Protein AF-A0A7X7TP38-F1 (afdb_monomer)

Sequence (137 aa):
MKRIFYILLFLPLSITTYSQQYEGVFKEGGDVLKFENGKVYFNMNEMGNMITNKVGEGSYEILGDYLLVKTGEYSGEKSSVQPLPGSREDSVGIKVKDNRNFSLPGILVELLNSSGKTLHGGVTDSDGKFFFKKNPK

pLDDT: mean 80.09, std 15.02, range [42.12, 96.0]

Secondary structure (DSSP, 8-state):
--SSTTTGGG-------------EEEEETTEEEEEETTEEEEEEEEESSSEEEEEEEEEEEEETTEEEEEE----SPPPEEEEEPPSSTT-EEEEEE-TT--B-TT-EEEEE-TTS-EEEEEE--TTSEEEEPPP--

Foldseek 3Di:
DPPVVVVVVPPDPPDPPPPPQDADWDDDPPWIWGTDPQKIWIWDFDDDPDTDTDTFMAHWDDDPPDIDGPTDDGPDADWDKDWDPAPDPPKTKIFIAGPVRQGDWQDKDFDADPVRDGPDIDIADPRRMDMDDDPPD

Structure (mmCIF, N/CA/C/O backbone):
data_AF-A0A7X7TP38-F1
#
_entry.id   AF-A0A7X7TP38-F1
#
loop_
_atom_site.group_PDB
_atom_site.id
_atom_site.type_symbol
_atom_site.label_atom_id
_atom_site.label_alt_id
_atom_site.label_comp_id
_atom_site.label_asym_id
_atom_site.label_entity_id
_atom_site.label_seq_id
_atom_site.pdbx_PDB_ins_code
_atom_site.Cartn_x
_atom_site.Cartn_y
_atom_site.Cartn_z
_atom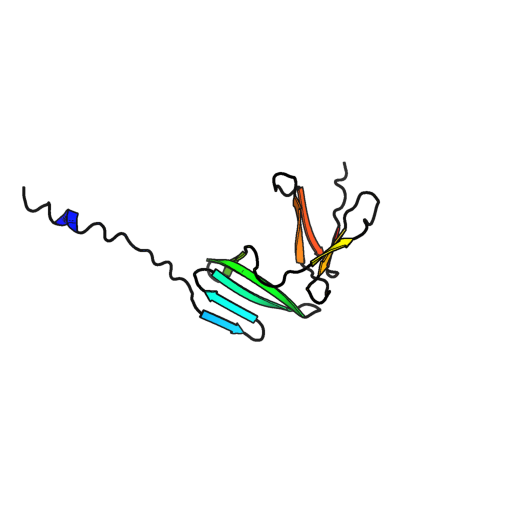_site.occupancy
_atom_site.B_iso_or_equiv
_atom_site.auth_seq_id
_atom_site.auth_comp_id
_atom_site.auth_asym_id
_atom_site.auth_atom_id
_atom_site.pdbx_PDB_model_num
ATOM 1 N N . MET A 1 1 ? -54.113 29.241 22.066 1.00 49.59 1 MET A N 1
ATOM 2 C CA . MET A 1 1 ? -52.817 29.175 21.349 1.00 49.59 1 MET A CA 1
ATOM 3 C C . MET A 1 1 ? -51.624 29.126 22.320 1.00 49.59 1 MET A C 1
ATOM 5 O O . MET A 1 1 ? -50.791 30.015 22.302 1.00 49.59 1 MET A O 1
ATOM 9 N N . LYS A 1 2 ? -51.539 28.127 23.215 1.00 50.59 2 LYS A N 1
ATOM 10 C CA . LYS A 1 2 ? -50.396 27.981 24.156 1.00 50.59 2 LYS A CA 1
ATOM 11 C C . LYS A 1 2 ? -49.954 26.528 24.401 1.00 50.59 2 LYS A C 1
ATOM 13 O O . LYS A 1 2 ? -49.048 26.294 25.182 1.00 50.59 2 LYS A O 1
ATOM 18 N N . ARG A 1 3 ? -50.584 25.544 23.743 1.00 51.09 3 ARG A N 1
ATOM 19 C CA . ARG A 1 3 ? -50.312 24.110 23.974 1.00 51.09 3 ARG A CA 1
ATOM 20 C C . ARG A 1 3 ? -49.527 23.422 22.848 1.00 51.09 3 ARG A C 1
ATOM 22 O O . ARG A 1 3 ? -49.032 22.329 23.057 1.00 51.09 3 ARG A O 1
ATOM 29 N N . ILE A 1 4 ? -49.362 24.079 21.696 1.00 56.12 4 ILE A N 1
ATOM 30 C CA . ILE A 1 4 ? -48.608 23.552 20.539 1.00 56.12 4 ILE A CA 1
ATOM 31 C C . ILE A 1 4 ? -47.108 23.888 20.605 1.00 56.12 4 ILE A C 1
ATOM 33 O O . ILE A 1 4 ? -46.298 23.209 19.986 1.00 56.12 4 ILE A O 1
ATOM 37 N N . PHE A 1 5 ? -46.709 24.868 21.422 1.00 52.03 5 PHE A N 1
ATOM 38 C CA . PHE A 1 5 ? -45.310 25.300 21.515 1.00 52.03 5 PHE A CA 1
ATOM 39 C C . PHE A 1 5 ? -44.385 24.326 22.265 1.00 52.03 5 PHE A C 1
ATOM 41 O O . PHE A 1 5 ? -43.172 24.436 22.137 1.00 52.03 5 PHE A O 1
ATOM 48 N N . TYR A 1 6 ? -44.927 23.356 23.008 1.00 52.47 6 TYR A N 1
ATOM 49 C CA . TYR A 1 6 ? -44.109 22.400 23.766 1.00 52.47 6 TYR A CA 1
ATOM 50 C C . TY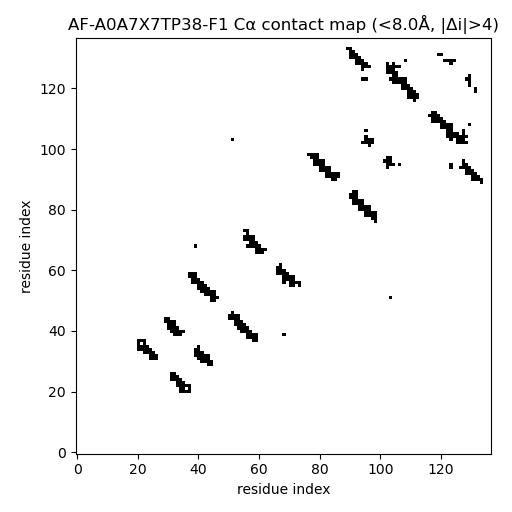R A 1 6 ? -43.677 21.172 22.953 1.00 52.47 6 TYR A C 1
ATOM 52 O O . TYR A 1 6 ? -42.720 20.509 23.333 1.00 52.47 6 TYR A O 1
ATOM 60 N N . ILE A 1 7 ? -44.329 20.881 21.821 1.00 52.78 7 ILE A N 1
ATOM 61 C CA . ILE A 1 7 ? -43.994 19.711 20.985 1.00 52.78 7 ILE A CA 1
ATOM 62 C C . ILE A 1 7 ? -42.780 19.996 20.079 1.00 52.78 7 ILE A C 1
ATOM 64 O O . ILE A 1 7 ? -42.051 19.081 19.712 1.00 52.78 7 ILE A O 1
ATOM 68 N N . LEU A 1 8 ? -42.495 21.268 19.787 1.00 51.69 8 LEU A N 1
ATOM 69 C CA . LEU A 1 8 ? -41.347 21.679 18.968 1.00 51.69 8 LEU A CA 1
ATOM 70 C C . LEU A 1 8 ? -40.019 21.764 19.739 1.00 51.69 8 LEU A C 1
ATOM 72 O O . LEU A 1 8 ? -38.973 21.879 19.109 1.00 51.69 8 LEU A O 1
ATOM 76 N N . LEU A 1 9 ? -40.027 21.679 21.076 1.00 50.44 9 LEU A N 1
ATOM 77 C CA . LEU A 1 9 ? -38.806 21.816 21.884 1.00 50.44 9 LEU A CA 1
ATOM 78 C C . LEU A 1 9 ? -38.036 20.494 22.092 1.00 50.44 9 LEU A C 1
ATOM 80 O O . LEU A 1 9 ? -36.961 20.509 22.681 1.00 50.44 9 LEU A O 1
ATOM 84 N N . PHE A 1 10 ? -38.562 19.362 21.612 1.00 50.94 10 PHE A N 1
ATOM 85 C CA . PHE A 1 10 ? -37.926 18.038 21.739 1.00 50.94 10 PHE A CA 1
ATOM 86 C C . PHE A 1 10 ? -37.372 17.470 20.417 1.00 50.94 10 PHE A C 1
ATOM 88 O O . PHE A 1 10 ? -36.879 16.345 20.389 1.00 50.94 10 PHE A O 1
ATOM 95 N N . LEU A 1 11 ? -37.415 18.243 19.327 1.00 54.59 11 LEU A N 1
ATOM 96 C CA . LEU A 1 11 ? -36.888 17.866 18.010 1.00 54.59 11 LEU A CA 1
ATOM 97 C C . LEU A 1 11 ? -35.617 18.676 17.682 1.00 54.59 11 LEU A C 1
ATOM 99 O O . LEU A 1 11 ? -35.608 19.484 16.757 1.00 54.59 11 LEU A O 1
ATOM 103 N N . PRO A 1 12 ? -34.551 18.550 18.488 1.00 53.06 12 PRO A N 1
ATOM 104 C CA . PRO A 1 12 ? -33.311 18.075 17.881 1.00 53.06 12 PRO A CA 1
ATOM 105 C C . PRO A 1 12 ? -32.440 17.318 18.894 1.00 53.06 12 PRO A C 1
ATOM 107 O O . PRO A 1 12 ? -31.381 17.791 19.298 1.00 53.06 12 PRO A O 1
ATOM 110 N N . LEU A 1 13 ? -32.825 16.096 19.266 1.00 51.09 13 LEU A N 1
ATOM 111 C CA . LEU A 1 13 ? -31.795 15.087 19.529 1.00 51.09 13 LEU A CA 1
ATOM 112 C C . LEU A 1 13 ? -31.378 14.547 18.160 1.00 51.09 13 LEU A C 1
ATOM 114 O O . LEU A 1 13 ? -31.811 13.488 17.712 1.00 51.09 13 LEU A O 1
ATOM 118 N N . SER A 1 14 ? -30.640 15.384 17.430 1.00 55.16 14 SER A N 1
ATOM 119 C CA . SER A 1 14 ? -29.991 15.023 16.180 1.00 55.16 14 SER A CA 1
ATOM 120 C C . SER A 1 14 ? -29.232 13.730 16.415 1.00 55.16 14 SER A C 1
ATOM 122 O O . SER A 1 14 ? -28.339 13.658 17.256 1.00 55.16 14 SER A O 1
ATOM 124 N N . ILE A 1 15 ? -29.688 12.723 15.686 1.00 59.31 15 ILE A N 1
ATOM 125 C CA . ILE A 1 15 ? -29.194 11.363 15.615 1.00 59.31 15 ILE A CA 1
ATOM 126 C C . ILE A 1 15 ? -27.673 11.442 15.481 1.00 59.31 15 ILE A C 1
ATOM 128 O O . ILE A 1 15 ? -27.151 11.693 14.396 1.00 59.31 15 ILE A O 1
ATOM 132 N N . THR A 1 16 ? -26.944 11.255 16.579 1.00 52.78 16 THR A N 1
ATOM 133 C CA . THR A 1 16 ? -25.546 10.865 16.485 1.00 52.78 16 THR A CA 1
ATOM 134 C C . THR A 1 16 ? -25.585 9.431 15.999 1.00 52.78 16 THR A C 1
ATOM 136 O O . THR A 1 16 ? -25.731 8.482 16.766 1.00 52.78 16 THR A O 1
ATOM 139 N N . THR A 1 17 ? -25.542 9.263 14.678 1.00 50.09 17 THR A N 1
ATOM 140 C CA . THR A 1 17 ? -25.180 7.984 14.089 1.00 50.09 17 THR A CA 1
ATOM 141 C C . THR A 1 17 ? -23.755 7.712 14.551 1.00 50.09 17 THR A C 1
ATOM 143 O O . THR A 1 17 ? -22.792 8.137 13.913 1.00 50.09 17 THR A O 1
ATOM 146 N N . TYR A 1 18 ? -23.607 7.066 15.706 1.00 53.59 18 TYR A N 1
ATOM 147 C CA . TYR A 1 18 ? -22.383 6.368 16.042 1.00 53.59 18 TYR A CA 1
ATOM 148 C C . TYR A 1 18 ? -22.248 5.295 14.970 1.00 53.59 18 TYR A C 1
ATOM 150 O O . TYR A 1 18 ? -22.865 4.235 15.055 1.00 53.59 18 TYR A O 1
ATOM 158 N N . SER A 1 19 ? -21.507 5.611 13.907 1.00 58.62 19 SER A N 1
ATOM 159 C CA . SER A 1 19 ? -20.915 4.568 13.086 1.00 58.62 19 SER A CA 1
ATOM 160 C C . SER A 1 19 ? -20.161 3.691 14.076 1.00 58.62 19 SER A C 1
ATOM 162 O O . SER A 1 19 ? -19.259 4.191 14.750 1.00 58.62 19 SER A O 1
ATOM 164 N N . GLN A 1 20 ? -20.625 2.456 14.289 1.00 64.12 20 GLN A N 1
ATOM 165 C CA . GLN A 1 20 ? -19.951 1.532 15.191 1.00 64.12 20 GLN A CA 1
ATOM 166 C C . GLN A 1 20 ? -18.573 1.283 14.594 1.00 64.12 20 GLN A C 1
ATOM 168 O O . GLN A 1 20 ? -18.423 0.556 13.614 1.00 64.12 20 GLN A O 1
ATOM 173 N N . GLN A 1 21 ? -17.580 1.978 15.140 1.00 73.88 21 GLN A N 1
ATOM 174 C CA . GLN A 1 21 ? -16.198 1.771 14.771 1.00 73.88 21 GLN A CA 1
ATOM 175 C C . GLN A 1 21 ? -15.789 0.456 15.413 1.00 73.88 21 GLN A C 1
ATOM 177 O O . GLN A 1 21 ? -15.861 0.303 16.633 1.00 73.88 21 GLN A O 1
ATOM 182 N N . TYR A 1 22 ? -15.417 -0.508 14.576 1.00 83.25 22 TYR A N 1
ATOM 183 C CA . TYR A 1 22 ? -14.758 -1.701 15.069 1.00 83.25 22 TYR A CA 1
ATOM 184 C C . TYR A 1 22 ? -13.483 -1.274 15.787 1.00 83.25 22 TYR A C 1
ATOM 186 O O . TYR A 1 22 ? -12.764 -0.388 15.324 1.00 83.25 22 TYR A O 1
ATOM 194 N N . GLU A 1 23 ? -13.235 -1.913 16.917 1.00 91.62 23 GLU A N 1
ATOM 195 C CA . GLU A 1 23 ? -12.060 -1.727 17.752 1.00 91.62 23 GLU A CA 1
ATOM 196 C C . GLU A 1 23 ? -11.585 -3.115 18.168 1.00 91.62 23 GLU A C 1
ATOM 198 O O . GLU A 1 23 ? -12.394 -3.975 18.528 1.00 91.62 23 GLU A O 1
ATOM 203 N N . GLY A 1 24 ? -10.278 -3.353 18.097 1.00 93.25 24 GLY A N 1
ATOM 204 C CA . GLY A 1 24 ? -9.688 -4.618 18.525 1.00 93.25 24 GLY A CA 1
ATOM 205 C C . GLY A 1 24 ? -8.650 -5.178 17.566 1.00 93.25 24 GLY A C 1
ATOM 206 O O . GLY A 1 24 ? -8.352 -4.613 16.516 1.00 93.25 24 GLY A O 1
ATOM 207 N N . VAL A 1 25 ? -8.067 -6.309 17.959 1.00 96.00 25 VAL A N 1
ATOM 208 C CA . VAL A 1 25 ? -7.002 -6.987 17.216 1.00 96.00 25 VAL A CA 1
ATOM 209 C C . VAL A 1 25 ? -7.416 -8.430 16.973 1.00 96.00 25 VAL A C 1
ATOM 211 O O . VAL A 1 25 ? -7.605 -9.192 17.918 1.00 96.00 25 VAL A O 1
ATOM 214 N N . PHE A 1 26 ? -7.503 -8.805 15.705 1.00 93.19 26 PHE A N 1
ATOM 215 C CA . PHE A 1 26 ? -7.725 -10.165 15.239 1.00 93.19 26 PHE A CA 1
ATOM 216 C C . PHE A 1 26 ? -6.390 -10.729 14.769 1.00 93.19 26 PHE A C 1
ATOM 218 O O . PHE A 1 26 ? -5.644 -10.057 14.051 1.00 93.19 26 PHE A O 1
ATOM 225 N N . LYS A 1 27 ? -6.064 -11.941 15.211 1.00 93.69 27 LYS A N 1
ATOM 226 C CA . LYS A 1 27 ? -4.837 -12.634 14.824 1.00 93.69 27 LYS A CA 1
ATOM 227 C C . LYS A 1 27 ? -5.158 -14.070 14.468 1.00 93.69 27 LYS A C 1
ATOM 229 O O . LYS A 1 27 ? -5.812 -14.742 15.257 1.00 93.69 27 LYS A O 1
ATOM 234 N N . GLU A 1 28 ? -4.648 -14.518 13.332 1.00 90.38 28 GLU A N 1
ATOM 235 C CA . GLU A 1 28 ? -4.732 -15.905 12.883 1.00 90.38 28 GLU A CA 1
ATOM 236 C C . GLU A 1 28 ? -3.361 -16.299 12.328 1.00 90.38 28 GLU A C 1
ATOM 238 O O . GLU A 1 28 ? -2.880 -15.724 11.353 1.00 90.38 28 GLU A O 1
ATOM 243 N N . GLY A 1 29 ? -2.666 -17.226 12.990 1.00 87.50 29 GLY A N 1
ATOM 244 C CA . GLY A 1 29 ? -1.271 -17.527 12.659 1.00 87.50 29 GLY A CA 1
ATOM 245 C C . GLY A 1 29 ? -0.372 -16.281 12.714 1.00 87.50 29 GLY A C 1
ATOM 246 O O . GLY A 1 29 ? -0.233 -15.652 13.764 1.00 87.50 29 GLY A O 1
ATOM 247 N N . GLY A 1 30 ? 0.269 -15.948 11.589 1.00 85.62 30 GLY A N 1
ATOM 248 C CA . GLY A 1 30 ? 1.092 -14.739 11.454 1.00 85.62 30 GLY A CA 1
ATOM 249 C C . GLY A 1 30 ? 0.343 -13.514 10.919 1.00 85.62 30 GLY A C 1
ATOM 250 O O . GLY A 1 30 ? 0.954 -12.452 10.813 1.00 85.62 30 GLY A O 1
ATOM 251 N N . ASP A 1 31 ? -0.947 -13.651 10.613 1.00 90.81 31 ASP A N 1
ATOM 252 C CA . ASP A 1 31 ? -1.772 -12.577 10.075 1.00 90.81 31 ASP A CA 1
ATOM 253 C C . ASP A 1 31 ? -2.369 -11.749 11.214 1.00 90.81 31 ASP A C 1
ATOM 255 O O . ASP A 1 31 ? -2.826 -12.279 12.231 1.00 90.81 31 ASP A O 1
ATOM 259 N N . VAL A 1 32 ? -2.366 -10.428 11.050 1.00 93.75 32 VAL A N 1
ATOM 260 C CA . VAL A 1 32 ? -2.874 -9.469 12.031 1.00 93.75 32 VAL A CA 1
ATOM 261 C C . VAL A 1 32 ? -3.778 -8.465 11.338 1.00 93.75 32 VAL A C 1
ATOM 263 O O . VAL A 1 32 ? -3.369 -7.816 10.378 1.00 93.75 32 VAL A O 1
ATOM 266 N N . LEU A 1 33 ? -4.971 -8.272 11.896 1.00 94.56 33 LEU A N 1
ATOM 267 C CA . LEU A 1 33 ? -5.907 -7.221 11.525 1.00 94.56 33 LEU A CA 1
ATOM 268 C C . LEU A 1 33 ? -6.282 -6.431 12.783 1.00 94.56 33 LEU A C 1
ATOM 270 O O . LEU A 1 33 ? -6.896 -6.968 13.702 1.00 94.56 33 LEU A O 1
ATOM 274 N N . LYS A 1 34 ? -5.887 -5.162 12.860 1.00 95.19 34 LYS A N 1
ATOM 275 C CA . LYS A 1 34 ? -6.183 -4.271 13.988 1.00 95.19 34 LYS A CA 1
ATOM 276 C C . LYS A 1 34 ? -7.114 -3.160 13.531 1.00 95.19 34 LYS A C 1
ATOM 278 O O . LYS A 1 34 ? -6.776 -2.439 12.601 1.00 95.19 34 LYS A O 1
ATOM 283 N N . PHE A 1 35 ? -8.231 -2.983 14.221 1.00 94.88 35 PHE A N 1
ATOM 284 C CA . PHE A 1 35 ? -9.103 -1.828 14.072 1.00 94.88 35 PHE A CA 1
ATOM 285 C C . PHE A 1 35 ? -8.852 -0.869 15.229 1.00 94.88 35 PHE A C 1
ATOM 287 O O . PHE A 1 35 ? -8.850 -1.298 16.383 1.00 94.88 35 PHE A O 1
ATOM 294 N N . GLU A 1 36 ? -8.574 0.390 14.905 1.00 92.69 36 GLU A N 1
ATOM 295 C CA . GLU A 1 36 ? -8.300 1.439 15.888 1.00 92.69 36 GLU A CA 1
ATOM 296 C C . GLU A 1 36 ? -8.573 2.819 15.287 1.00 92.69 36 GLU A C 1
ATOM 298 O O . GLU A 1 36 ? -8.105 3.135 14.190 1.00 92.69 36 GLU A O 1
ATOM 303 N N . ASN A 1 37 ? -9.320 3.656 16.008 1.00 89.50 37 ASN A N 1
ATOM 304 C CA . ASN A 1 37 ? -9.629 5.040 15.644 1.00 89.50 37 ASN A CA 1
ATOM 305 C C . ASN A 1 37 ? -10.248 5.176 14.238 1.00 89.50 37 ASN A C 1
ATOM 307 O O . ASN A 1 37 ? -9.919 6.090 13.477 1.00 89.50 37 ASN A O 1
ATOM 311 N N . GLY A 1 38 ? -11.122 4.237 13.859 1.00 88.25 38 GLY A N 1
ATOM 312 C CA . GLY A 1 38 ? -11.765 4.223 12.539 1.00 88.25 38 GLY A CA 1
ATOM 313 C C . GLY A 1 38 ? -10.840 3.856 11.372 1.00 88.25 38 GLY A C 1
ATOM 314 O O . GLY A 1 38 ? -11.238 3.984 10.213 1.00 88.25 38 GLY A O 1
ATOM 315 N N . LYS A 1 39 ? -9.623 3.388 11.658 1.00 92.06 39 LYS A N 1
ATOM 316 C CA . LYS A 1 39 ? -8.706 2.803 10.682 1.00 92.06 39 LYS A CA 1
ATOM 317 C C . LYS A 1 39 ? -8.601 1.302 10.886 1.00 92.06 39 LYS A C 1
ATOM 319 O O . LYS A 1 39 ? -8.860 0.785 11.971 1.00 92.06 39 LYS A O 1
ATOM 324 N N . VAL A 1 40 ? -8.169 0.621 9.835 1.00 94.31 40 VAL A N 1
ATOM 325 C CA . VAL A 1 40 ? -7.697 -0.753 9.918 1.00 94.31 40 VAL A CA 1
ATOM 326 C C . VAL A 1 40 ? -6.222 -0.808 9.545 1.00 94.31 40 VAL A C 1
ATOM 328 O O . VAL A 1 40 ? -5.783 -0.161 8.593 1.00 94.31 40 VAL A O 1
ATOM 331 N N . TYR A 1 41 ? -5.472 -1.581 10.315 1.00 94.06 41 TYR A N 1
ATOM 332 C CA . TYR A 1 41 ? -4.078 -1.921 10.102 1.00 94.06 41 TYR A CA 1
ATOM 333 C C . TYR A 1 41 ? -4.025 -3.409 9.811 1.00 94.06 41 TYR A C 1
ATOM 335 O O . TYR A 1 41 ? -4.582 -4.203 10.571 1.00 94.06 41 TYR A O 1
ATOM 343 N N . PHE A 1 42 ? -3.356 -3.794 8.736 1.00 93.06 42 PHE A N 1
ATOM 344 C CA . PHE A 1 42 ? -3.196 -5.198 8.391 1.00 93.06 42 PHE A CA 1
ATOM 345 C C . PHE A 1 42 ? -1.726 -5.542 8.200 1.00 93.06 42 PHE A C 1
ATOM 347 O O . PHE A 1 42 ? -0.937 -4.736 7.706 1.00 93.06 42 PHE A O 1
ATOM 354 N N . ASN A 1 43 ? -1.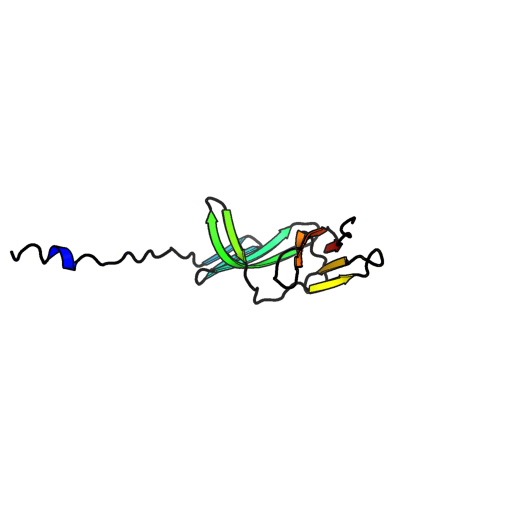371 -6.751 8.610 1.00 91.50 43 ASN A N 1
ATOM 355 C CA . ASN A 1 43 ? -0.116 -7.414 8.305 1.00 91.50 43 ASN A CA 1
ATOM 356 C C . ASN A 1 43 ? -0.475 -8.857 7.969 1.00 91.50 43 ASN A C 1
ATOM 358 O O . ASN A 1 43 ? -0.800 -9.623 8.867 1.00 91.50 43 ASN A O 1
ATOM 362 N N . MET A 1 44 ? -0.501 -9.175 6.681 1.00 89.50 44 MET A N 1
ATOM 363 C CA . MET A 1 44 ? -0.960 -10.462 6.170 1.00 89.50 44 MET A CA 1
ATOM 364 C C . MET A 1 44 ? 0.204 -11.162 5.486 1.00 89.50 44 MET A C 1
ATOM 366 O O . MET A 1 44 ? 0.856 -10.573 4.620 1.00 89.50 44 MET A O 1
ATOM 370 N N . ASN A 1 45 ? 0.451 -12.414 5.834 1.00 85.75 45 ASN A N 1
ATOM 371 C CA . ASN A 1 45 ? 1.375 -13.262 5.108 1.00 85.75 45 ASN A CA 1
ATOM 372 C C . ASN A 1 45 ? 0.759 -13.609 3.752 1.00 85.75 45 ASN A C 1
ATOM 374 O O . ASN A 1 45 ? -0.342 -14.144 3.654 1.00 85.75 45 ASN A O 1
ATOM 378 N N . GLU A 1 46 ? 1.485 -13.329 2.680 1.00 71.88 46 GLU A N 1
ATOM 379 C CA . GLU A 1 46 ? 1.131 -13.807 1.355 1.00 71.88 46 GLU A CA 1
ATOM 380 C C . GLU A 1 46 ? 1.797 -15.165 1.138 1.00 71.88 46 GLU A C 1
ATOM 382 O O . GLU A 1 46 ? 3.024 -15.285 1.113 1.00 71.88 46 GLU A O 1
ATOM 387 N N . MET A 1 47 ? 0.978 -16.211 1.012 1.00 56.88 47 MET A N 1
ATOM 388 C CA . MET A 1 47 ? 1.469 -17.563 0.773 1.00 56.88 47 MET A CA 1
ATOM 389 C C . MET A 1 47 ? 1.675 -17.780 -0.731 1.00 56.88 47 MET A C 1
ATOM 391 O O . MET A 1 47 ? 0.754 -18.137 -1.462 1.00 56.88 47 MET A O 1
ATOM 395 N N . GLY A 1 48 ? 2.904 -17.530 -1.184 1.00 60.25 48 GLY A N 1
ATOM 396 C CA . GLY A 1 48 ? 3.422 -17.906 -2.502 1.00 60.25 48 GLY A CA 1
ATOM 397 C C . GLY A 1 48 ? 4.699 -18.746 -2.375 1.00 60.25 48 GLY A C 1
ATOM 398 O O . GLY A 1 48 ? 4.954 -19.353 -1.339 1.00 60.25 48 GLY A O 1
ATOM 399 N N . ASN A 1 49 ? 5.556 -18.749 -3.402 1.00 53.25 49 ASN A N 1
ATOM 400 C CA . ASN A 1 49 ? 6.858 -19.442 -3.352 1.00 53.25 49 ASN A CA 1
ATOM 401 C C . ASN A 1 49 ? 7.834 -18.856 -2.299 1.00 53.25 49 ASN A 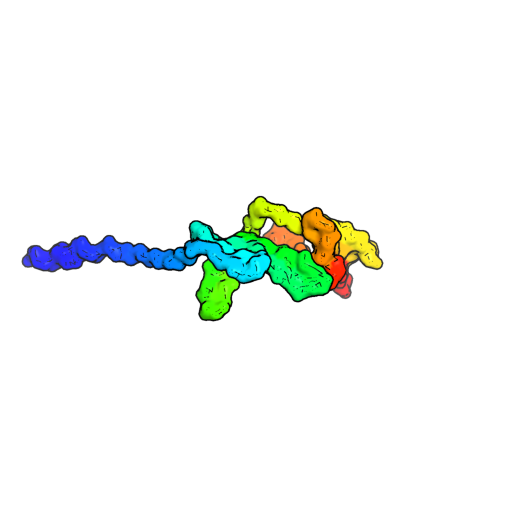C 1
ATOM 403 O O . ASN A 1 49 ? 8.889 -19.439 -2.055 1.00 53.25 49 ASN A O 1
ATOM 407 N N . MET A 1 50 ? 7.517 -17.702 -1.697 1.00 60.94 50 MET A N 1
ATOM 408 C CA . MET A 1 50 ? 8.292 -17.037 -0.642 1.00 60.94 50 MET A CA 1
ATOM 409 C C . MET A 1 50 ? 7.340 -16.411 0.389 1.00 60.94 50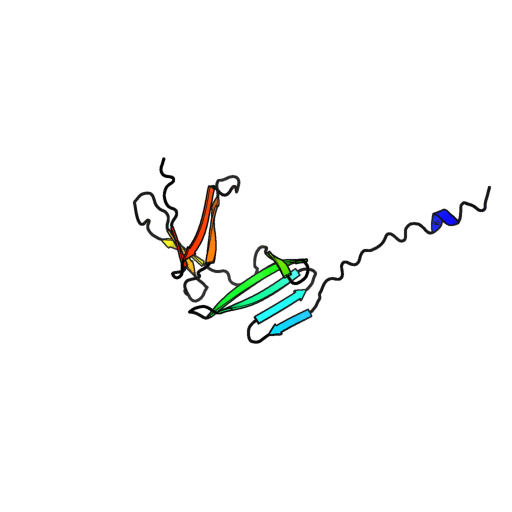 MET A C 1
ATOM 411 O O . MET A 1 50 ? 6.232 -16.018 0.035 1.00 60.94 50 MET A O 1
ATOM 415 N N . ILE A 1 51 ? 7.784 -16.289 1.646 1.00 64.00 51 ILE A N 1
ATOM 416 C CA . ILE A 1 51 ? 7.026 -15.620 2.717 1.00 64.00 51 ILE A CA 1
ATOM 417 C C . ILE A 1 51 ? 7.271 -14.106 2.626 1.00 64.00 51 ILE A C 1
ATOM 419 O O . ILE A 1 51 ? 8.313 -13.594 3.061 1.00 64.00 51 ILE A O 1
ATOM 423 N N . THR A 1 52 ? 6.312 -13.393 2.040 1.00 70.06 52 THR A N 1
ATOM 424 C CA . THR A 1 52 ? 6.255 -11.926 1.995 1.00 70.06 52 THR A CA 1
ATOM 425 C C . THR A 1 52 ? 5.045 -11.437 2.773 1.00 70.06 52 THR A C 1
ATOM 427 O O . THR A 1 52 ? 4.010 -12.098 2.780 1.00 70.06 52 THR A O 1
ATOM 430 N N . ASN A 1 53 ? 5.148 -10.268 3.401 1.00 81.19 53 ASN A N 1
ATOM 431 C CA . ASN A 1 53 ? 4.041 -9.694 4.158 1.00 81.19 53 ASN A CA 1
ATOM 432 C C . ASN A 1 53 ? 3.449 -8.519 3.383 1.00 81.19 53 ASN A C 1
ATOM 434 O O . ASN A 1 53 ? 4.175 -7.612 2.974 1.00 81.19 53 ASN A O 1
ATOM 438 N N . LYS A 1 54 ? 2.126 -8.506 3.226 1.00 85.62 54 LYS A N 1
ATOM 439 C CA . LYS A 1 54 ? 1.376 -7.318 2.822 1.00 85.62 54 LYS A CA 1
ATOM 440 C C . LYS A 1 54 ? 0.990 -6.552 4.072 1.00 85.62 54 LYS A C 1
ATOM 442 O O . LYS A 1 54 ? 0.217 -7.040 4.894 1.00 85.62 54 LYS A O 1
ATOM 447 N N . VAL A 1 55 ? 1.542 -5.352 4.197 1.00 90.06 55 VAL A N 1
ATOM 448 C CA . VAL A 1 55 ? 1.251 -4.432 5.294 1.00 90.06 55 VAL A CA 1
ATOM 449 C C . VAL A 1 55 ? 0.564 -3.184 4.767 1.00 90.06 55 VAL A C 1
ATOM 451 O O . VAL A 1 55 ? 0.844 -2.734 3.655 1.00 90.06 55 VAL A O 1
ATOM 454 N N . GLY A 1 56 ? -0.327 -2.612 5.564 1.00 91.50 56 GLY A N 1
ATOM 455 C CA . GLY A 1 56 ? -0.961 -1.352 5.215 1.00 91.50 56 GLY A CA 1
ATOM 456 C C . GLY A 1 56 ? -1.856 -0.812 6.314 1.00 91.50 56 GLY A C 1
ATOM 457 O O . GLY A 1 56 ? -2.207 -1.506 7.269 1.00 91.50 56 GLY A O 1
ATOM 458 N N . GLU A 1 57 ? -2.216 0.458 6.161 1.00 93.75 57 GLU A N 1
ATOM 459 C CA . GLU A 1 57 ? -3.179 1.141 7.015 1.00 93.75 57 GLU A CA 1
ATOM 460 C C . GLU A 1 57 ? -4.132 1.981 6.164 1.00 93.75 57 GLU A C 1
ATOM 462 O O . GLU A 1 57 ? -3.755 2.515 5.114 1.00 93.75 57 GLU A O 1
ATOM 467 N N . GLY A 1 58 ? -5.383 2.100 6.598 1.00 93.88 58 GLY A N 1
ATOM 468 C CA . GLY A 1 58 ? -6.360 2.870 5.844 1.00 93.88 58 GLY A CA 1
ATOM 469 C C . GLY A 1 58 ? -7.725 2.963 6.494 1.00 93.88 58 GLY A C 1
ATOM 470 O O . GLY A 1 58 ? -8.009 2.332 7.511 1.00 93.88 58 GLY A O 1
ATOM 471 N N . SER A 1 59 ? -8.581 3.762 5.863 1.00 93.56 59 SER A N 1
ATOM 472 C CA . SER A 1 59 ? -10.020 3.695 6.126 1.00 93.56 59 SER A CA 1
ATOM 473 C C . SER A 1 59 ? -10.583 2.391 5.563 1.00 93.56 59 SER A C 1
ATOM 475 O O . SER A 1 59 ? -10.003 1.808 4.643 1.00 93.56 59 SER A O 1
ATOM 477 N N . TYR A 1 60 ? -11.705 1.928 6.100 1.00 93.25 60 TYR A N 1
ATOM 478 C CA . TYR A 1 60 ? -12.304 0.669 5.679 1.00 93.25 60 TYR A CA 1
ATOM 479 C C . TYR A 1 60 ? -13.815 0.769 5.513 1.00 93.25 60 TYR A C 1
ATOM 481 O O . TYR A 1 60 ? -14.465 1.669 6.043 1.00 93.25 60 TYR A O 1
ATOM 489 N N . GLU A 1 61 ? -14.357 -0.183 4.766 1.00 92.06 61 GLU A N 1
ATOM 490 C CA . GLU A 1 61 ? -15.782 -0.368 4.536 1.00 92.06 61 GLU A CA 1
ATOM 491 C C . GLU A 1 61 ? -16.090 -1.867 4.539 1.00 92.06 61 GLU A C 1
ATOM 493 O O . GLU A 1 61 ? -15.352 -2.654 3.943 1.00 92.06 61 GLU A O 1
ATOM 498 N N . ILE A 1 62 ? -17.154 -2.271 5.232 1.00 89.44 62 ILE A N 1
ATOM 499 C CA . ILE A 1 62 ? -17.600 -3.666 5.266 1.00 89.44 62 ILE A CA 1
ATOM 500 C C . ILE A 1 62 ? -18.716 -3.827 4.241 1.00 89.44 62 ILE A C 1
ATOM 502 O O . ILE A 1 62 ? -19.748 -3.161 4.322 1.00 89.44 62 ILE A O 1
ATOM 506 N N . LEU A 1 63 ? -18.495 -4.713 3.278 1.00 90.38 63 LEU A N 1
ATOM 507 C CA . LEU A 1 63 ? -19.380 -4.990 2.155 1.00 90.38 63 LEU A CA 1
ATOM 508 C C . LEU A 1 63 ? -19.790 -6.465 2.204 1.00 90.38 63 LEU A C 1
ATOM 510 O O . LEU A 1 63 ? -19.189 -7.312 1.544 1.00 90.38 63 LEU A O 1
ATOM 514 N N . GLY A 1 64 ? -20.800 -6.773 3.023 1.00 90.12 64 GLY A N 1
ATOM 515 C CA . GLY A 1 64 ? -21.187 -8.157 3.307 1.00 90.12 64 GLY A CA 1
ATOM 516 C C . GLY A 1 64 ? -20.027 -8.914 3.951 1.00 90.12 64 GLY A C 1
ATOM 517 O O . GLY A 1 64 ? -19.561 -8.524 5.018 1.00 90.12 64 GLY A O 1
ATOM 518 N N . ASP A 1 65 ? -19.535 -9.943 3.264 1.00 91.38 65 ASP A N 1
ATOM 519 C CA . ASP A 1 65 ? -18.437 -10.799 3.733 1.00 91.38 65 ASP A CA 1
ATOM 520 C C . ASP A 1 65 ? -17.038 -10.230 3.425 1.00 91.38 65 ASP A C 1
ATOM 522 O O . ASP A 1 65 ? -16.022 -10.846 3.746 1.00 91.38 65 ASP A O 1
ATOM 526 N N . TYR A 1 66 ? -16.963 -9.057 2.788 1.00 89.88 66 TYR A N 1
ATOM 527 C CA . TYR A 1 66 ? -15.704 -8.436 2.385 1.00 89.88 66 TYR A CA 1
ATOM 528 C C . TYR A 1 66 ? -15.370 -7.209 3.232 1.00 89.88 66 TYR A C 1
ATOM 530 O O . TYR A 1 66 ? -16.224 -6.369 3.512 1.00 89.88 66 TYR A O 1
ATOM 538 N N . LEU A 1 67 ? -14.085 -7.056 3.554 1.00 91.44 67 LEU A N 1
ATOM 539 C CA . LEU A 1 67 ? -13.520 -5.826 4.099 1.00 91.44 67 LEU A CA 1
ATOM 540 C C . LEU A 1 67 ? -12.756 -5.094 2.993 1.00 91.44 67 LEU A C 1
ATOM 542 O O . LEU A 1 67 ? -11.678 -5.523 2.581 1.00 91.44 67 LEU A O 1
ATOM 546 N N . LEU A 1 68 ? -13.301 -3.978 2.518 1.00 91.56 68 LEU A N 1
ATOM 547 C CA . LEU A 1 68 ? -12.617 -3.109 1.571 1.00 91.56 68 LEU A CA 1
ATOM 548 C C . LEU A 1 68 ? -11.758 -2.102 2.335 1.00 91.56 68 LEU A C 1
ATOM 550 O O . LEU A 1 68 ? -12.284 -1.228 3.023 1.00 91.56 68 LEU A O 1
ATOM 554 N N . VAL A 1 69 ? -10.438 -2.191 2.178 1.00 92.88 69 VAL A N 1
ATOM 555 C CA . VAL A 1 69 ? -9.493 -1.249 2.790 1.00 92.88 69 VAL A CA 1
ATOM 556 C C . VAL A 1 69 ? -9.038 -0.228 1.756 1.00 92.88 69 VAL A C 1
ATOM 558 O O . VAL A 1 69 ? -8.403 -0.568 0.760 1.00 92.88 69 VAL A O 1
ATOM 561 N N . LYS A 1 70 ? -9.343 1.044 2.007 1.00 92.75 70 LYS A N 1
ATOM 562 C CA . LYS A 1 70 ? -8.852 2.182 1.225 1.00 92.75 70 LYS A CA 1
ATOM 563 C C . LYS A 1 70 ? -7.548 2.642 1.872 1.00 92.75 70 LYS A C 1
ATOM 565 O O . LYS A 1 70 ? -7.557 3.468 2.790 1.00 92.75 70 LYS A O 1
ATOM 570 N N . THR A 1 71 ? -6.448 2.025 1.443 1.00 91.31 71 THR A N 1
ATOM 571 C CA . THR A 1 71 ? -5.102 2.266 1.977 1.00 91.31 71 THR A CA 1
ATOM 572 C C . THR A 1 71 ? -4.640 3.695 1.716 1.00 91.31 71 THR A C 1
ATOM 574 O O . THR A 1 71 ? -4.858 4.229 0.629 1.00 91.31 71 THR A O 1
ATOM 577 N N . GLY A 1 72 ? -3.989 4.296 2.711 1.00 86.06 72 GLY A N 1
ATOM 578 C CA . GLY A 1 72 ? -3.321 5.592 2.588 1.00 86.06 72 GLY A CA 1
ATOM 579 C C . GLY A 1 72 ? -1.799 5.460 2.610 1.00 86.06 72 GLY A C 1
ATOM 580 O O . GLY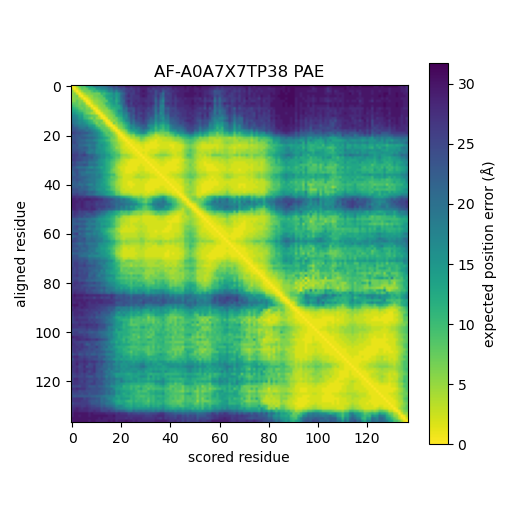 A 1 72 ? -1.242 4.396 2.340 1.00 86.06 72 GLY A O 1
ATOM 581 N N . GLU A 1 73 ? -1.125 6.549 2.974 1.00 84.62 73 GLU A N 1
ATOM 582 C CA . GLU A 1 73 ? 0.310 6.523 3.257 1.00 84.62 73 GLU A CA 1
ATOM 583 C C . GLU A 1 73 ? 0.606 5.609 4.450 1.00 84.62 73 GLU A C 1
ATOM 585 O O . GLU A 1 73 ? 0.144 5.855 5.564 1.00 84.62 73 GLU A O 1
ATOM 590 N N . TYR A 1 74 ? 1.390 4.556 4.215 1.00 85.31 74 TYR A N 1
ATOM 591 C CA . TYR A 1 74 ? 1.830 3.653 5.274 1.00 85.31 74 TYR A CA 1
ATOM 592 C C . TYR A 1 74 ? 2.984 4.266 6.071 1.00 85.31 74 TYR A C 1
ATOM 594 O O . TYR A 1 74 ? 3.964 4.741 5.492 1.00 85.31 74 TYR A O 1
ATOM 602 N N . SER A 1 75 ? 2.861 4.240 7.398 1.00 83.12 75 SER A N 1
ATOM 603 C CA . SER A 1 75 ? 3.813 4.856 8.329 1.00 83.12 75 SER A CA 1
ATOM 604 C C . SER A 1 75 ? 5.038 3.988 8.649 1.00 83.12 75 SER A C 1
ATOM 606 O O . SER A 1 75 ? 6.046 4.509 9.125 1.00 83.12 75 SER A O 1
ATOM 608 N N . GLY A 1 76 ? 4.963 2.679 8.395 1.00 84.94 76 GLY A N 1
ATOM 609 C CA . GLY A 1 76 ? 6.047 1.733 8.660 1.00 84.94 76 GLY A CA 1
ATOM 610 C C . GLY A 1 76 ? 7.066 1.621 7.523 1.00 84.94 76 GLY A C 1
ATOM 611 O O . GLY A 1 76 ? 7.121 2.444 6.608 1.00 84.94 76 GLY A O 1
ATOM 612 N N . GLU A 1 77 ? 7.885 0.569 7.575 1.00 83.75 77 GLU A N 1
ATOM 613 C CA . GLU A 1 77 ? 8.881 0.306 6.536 1.00 83.75 77 GLU A CA 1
ATOM 614 C C . GLU A 1 77 ? 8.218 0.004 5.189 1.00 83.75 77 GLU A C 1
ATOM 616 O O . GLU A 1 77 ? 7.305 -0.818 5.087 1.00 83.75 77 GLU A O 1
ATOM 621 N N . LYS A 1 78 ? 8.693 0.682 4.142 1.00 83.12 78 LYS A N 1
ATOM 622 C CA . LYS A 1 78 ? 8.154 0.574 2.786 1.00 83.12 78 LYS A CA 1
ATOM 623 C C . LYS A 1 78 ? 9.037 -0.317 1.918 1.00 83.12 78 LYS A C 1
ATOM 625 O O . LYS A 1 78 ? 10.256 -0.370 2.084 1.00 83.12 78 LYS A O 1
ATOM 630 N N . SER A 1 79 ? 8.418 -0.968 0.937 1.00 82.12 79 SER A N 1
ATOM 631 C CA . SER A 1 79 ? 9.138 -1.590 -0.175 1.00 82.12 79 SER A CA 1
ATOM 632 C C . SER A 1 79 ? 9.960 -0.549 -0.936 1.00 82.12 79 SER A C 1
ATOM 634 O O . SER A 1 79 ? 9.567 0.614 -1.041 1.00 82.12 79 SER A O 1
ATOM 636 N N . SER A 1 80 ? 11.072 -0.983 -1.519 1.00 83.69 80 SER A N 1
ATOM 637 C CA . SER A 1 80 ? 11.926 -0.137 -2.348 1.00 83.69 80 SER A CA 1
ATOM 638 C C . SER A 1 80 ? 11.726 -0.431 -3.832 1.00 83.69 80 SER A C 1
ATOM 640 O O . SER A 1 80 ? 11.365 -1.540 -4.240 1.00 83.69 80 SER A O 1
ATOM 642 N N . VAL A 1 81 ? 11.970 0.594 -4.645 1.00 81.38 81 VAL A N 1
ATOM 643 C CA . VAL A 1 81 ? 11.881 0.527 -6.101 1.00 81.38 81 VAL A CA 1
ATOM 644 C C . VAL A 1 81 ? 13.276 0.714 -6.677 1.00 81.38 81 VAL A C 1
ATOM 646 O O . VAL A 1 81 ? 13.953 1.694 -6.376 1.00 81.38 81 VAL A O 1
ATOM 649 N N . GLN A 1 82 ? 13.700 -0.222 -7.522 1.00 83.38 82 GLN A N 1
ATOM 650 C CA . GLN A 1 82 ? 14.947 -0.128 -8.267 1.00 83.38 82 GLN A CA 1
ATOM 651 C C . GLN A 1 82 ? 14.642 0.062 -9.760 1.00 83.38 82 GLN A C 1
ATOM 653 O O . GLN A 1 82 ? 13.977 -0.797 -10.350 1.00 83.38 82 GLN A O 1
ATOM 658 N N . PRO A 1 83 ? 15.137 1.138 -10.401 1.00 79.44 83 PRO A N 1
ATOM 659 C CA . PRO A 1 83 ? 15.086 1.250 -11.850 1.00 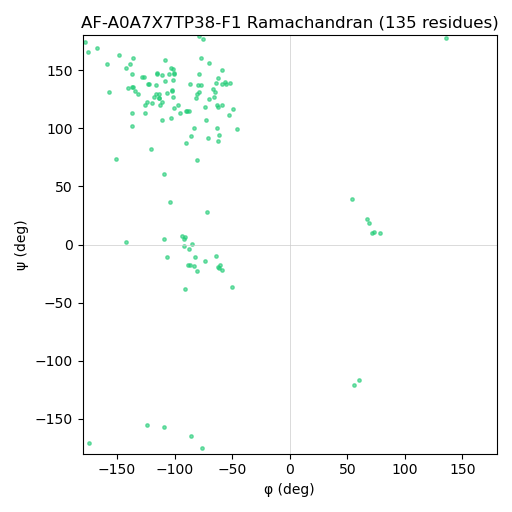79.44 83 PRO A CA 1
ATOM 660 C C . PRO A 1 83 ? 16.001 0.189 -12.470 1.00 79.44 83 PRO A C 1
ATOM 662 O O . PRO A 1 83 ? 17.137 -0.007 -12.035 1.00 79.44 83 PRO A O 1
ATOM 665 N N . LEU A 1 84 ? 15.498 -0.511 -13.480 1.00 79.56 84 LEU A N 1
ATOM 666 C CA . LEU A 1 84 ? 16.270 -1.450 -14.283 1.00 79.56 84 LEU A CA 1
ATOM 667 C C . LEU A 1 84 ? 16.666 -0.790 -15.607 1.00 79.56 84 LEU A C 1
ATOM 669 O O . LEU A 1 84 ? 15.883 0.001 -16.145 1.00 79.56 84 LEU A O 1
ATOM 673 N N . PRO A 1 85 ? 17.835 -1.144 -16.173 1.00 73.50 85 PRO A N 1
ATOM 674 C CA . PRO A 1 85 ? 18.145 -0.773 -17.544 1.00 73.50 85 PRO A CA 1
ATOM 675 C C . PRO A 1 85 ? 17.037 -1.278 -18.471 1.00 73.50 85 PRO A C 1
ATOM 677 O O . PRO A 1 85 ? 16.521 -2.391 -18.311 1.00 73.50 85 PRO A O 1
ATOM 680 N N . GLY A 1 86 ? 16.658 -0.436 -19.428 1.00 61.12 86 GLY A N 1
ATOM 681 C CA . GLY A 1 86 ? 15.697 -0.807 -20.448 1.00 61.12 86 GLY A CA 1
ATOM 682 C C . GLY A 1 86 ? 16.154 -2.054 -21.199 1.00 61.12 86 GLY A C 1
ATOM 683 O O . GLY A 1 86 ? 17.322 -2.196 -21.544 1.00 61.12 86 GLY A O 1
ATOM 684 N N . SER A 1 87 ? 15.217 -2.952 -21.505 1.00 65.19 87 SER A N 1
ATOM 685 C CA . SER A 1 87 ? 15.455 -4.053 -22.453 1.00 65.19 87 SER A CA 1
ATOM 686 C C . SER A 1 87 ? 15.822 -3.561 -23.869 1.00 65.19 87 SER A C 1
ATOM 688 O O . SER A 1 87 ? 16.322 -4.331 -24.685 1.00 65.19 87 SER A O 1
ATOM 690 N N . ARG A 1 88 ? 15.529 -2.285 -24.158 1.00 64.75 88 ARG A N 1
ATOM 691 C CA . ARG A 1 88 ? 15.801 -1.497 -25.373 1.00 64.75 88 ARG A CA 1
ATOM 692 C C . ARG A 1 88 ? 16.023 -0.031 -24.974 1.00 64.75 88 ARG A C 1
ATOM 694 O O . ARG A 1 88 ? 15.578 0.348 -23.888 1.00 64.75 88 ARG A O 1
ATOM 701 N N . GLU A 1 89 ? 16.611 0.777 -25.864 1.00 64.75 89 GLU A N 1
ATOM 702 C CA . GLU A 1 89 ? 16.898 2.212 -25.640 1.00 64.75 89 GLU A CA 1
ATOM 703 C C . GLU A 1 89 ? 15.679 3.006 -25.124 1.00 64.75 89 GLU A C 1
ATOM 705 O O . GLU A 1 89 ? 15.821 3.807 -24.207 1.00 64.75 89 GLU A O 1
ATOM 710 N N . ASP A 1 90 ? 14.469 2.685 -25.603 1.00 65.62 90 ASP A N 1
ATOM 711 C CA . ASP A 1 90 ? 13.211 3.361 -25.236 1.00 65.62 90 ASP A CA 1
ATOM 712 C C . ASP A 1 90 ? 12.326 2.556 -24.258 1.00 65.62 90 ASP A C 1
ATOM 714 O O . ASP A 1 90 ? 11.098 2.527 -24.386 1.00 65.62 90 ASP A O 1
ATOM 718 N N . SER A 1 91 ? 12.906 1.826 -23.302 1.00 71.88 91 SER A N 1
ATOM 719 C CA . SER A 1 91 ? 12.113 1.085 -22.304 1.00 71.88 91 SER A CA 1
ATOM 720 C C . SER A 1 91 ? 12.540 1.386 -20.876 1.00 71.88 91 SER A C 1
ATOM 722 O O . SER A 1 91 ? 13.721 1.539 -20.585 1.00 71.88 91 SER A O 1
ATOM 724 N N . VAL A 1 92 ? 11.559 1.424 -19.975 1.00 80.88 92 VAL A N 1
ATOM 725 C CA . VAL A 1 92 ? 11.785 1.573 -18.536 1.00 80.88 92 VAL A CA 1
ATOM 726 C C . VAL A 1 92 ? 11.379 0.273 -17.862 1.00 80.88 92 VAL A C 1
ATOM 728 O O . VAL A 1 92 ? 10.233 -0.168 -17.980 1.00 80.88 92 VAL A O 1
ATOM 731 N N . GLY A 1 93 ? 12.335 -0.353 -17.184 1.00 86.25 93 GLY A N 1
ATOM 732 C CA . GLY A 1 93 ? 12.084 -1.491 -16.313 1.00 86.25 93 GLY A CA 1
ATOM 733 C C . GLY A 1 93 ? 12.071 -1.046 -14.859 1.00 86.25 93 GLY A C 1
ATOM 734 O O . GLY A 1 93 ? 12.872 -0.211 -14.445 1.00 86.25 93 GLY A O 1
ATOM 735 N N . ILE A 1 94 ? 11.176 -1.620 -14.074 1.00 89.25 94 ILE A N 1
ATOM 736 C CA . ILE A 1 94 ? 11.095 -1.410 -12.635 1.00 89.25 94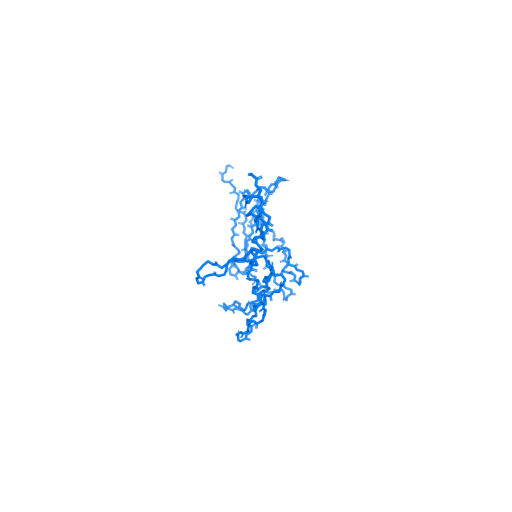 ILE A CA 1
ATOM 737 C C . ILE A 1 94 ? 11.207 -2.762 -11.949 1.00 89.25 94 ILE A C 1
ATOM 739 O O . ILE A 1 94 ? 10.597 -3.732 -12.395 1.00 89.25 94 ILE A O 1
ATOM 743 N N . LYS A 1 95 ? 11.973 -2.820 -10.858 1.00 92.56 95 LYS A N 1
ATOM 744 C CA . LYS A 1 95 ? 11.963 -3.940 -9.922 1.00 92.56 95 LYS A CA 1
ATOM 745 C C . LYS A 1 95 ? 11.520 -3.474 -8.543 1.00 92.56 95 LYS A C 1
ATOM 747 O O . LYS A 1 95 ? 12.116 -2.553 -7.989 1.00 92.56 95 LYS A O 1
ATOM 752 N N . VAL A 1 96 ? 10.514 -4.137 -7.987 1.00 91.44 96 VAL A N 1
ATOM 753 C CA . VAL A 1 96 ? 10.008 -3.882 -6.637 1.00 91.44 96 VAL A CA 1
ATOM 754 C C . VAL A 1 96 ? 10.519 -4.958 -5.688 1.00 91.44 96 VAL A C 1
ATOM 756 O O . VAL A 1 96 ? 10.484 -6.153 -6.005 1.00 91.44 96 VAL A O 1
ATOM 759 N N . LYS A 1 97 ? 11.025 -4.525 -4.530 1.00 91.12 97 LYS A N 1
ATOM 760 C CA . LYS A 1 97 ? 11.573 -5.413 -3.505 1.00 91.12 97 LYS A CA 1
ATOM 761 C C . LYS A 1 97 ? 11.166 -5.000 -2.096 1.00 91.12 97 LYS A C 1
ATOM 763 O O . LYS A 1 97 ? 10.917 -3.820 -1.848 1.00 91.12 97 LYS A O 1
ATOM 768 N N . ASP A 1 98 ? 11.157 -5.950 -1.167 1.00 85.00 98 ASP A N 1
ATOM 769 C CA . ASP A 1 98 ? 11.033 -5.641 0.260 1.00 85.00 98 ASP A CA 1
ATOM 770 C C . ASP A 1 98 ? 12.346 -5.079 0.847 1.00 85.00 98 ASP A C 1
ATOM 772 O O . ASP A 1 98 ? 13.373 -4.963 0.168 1.00 85.00 98 ASP A O 1
ATOM 776 N N . ASN A 1 99 ? 12.307 -4.713 2.128 1.00 80.75 99 ASN A N 1
ATOM 777 C CA . ASN A 1 99 ? 13.454 -4.236 2.912 1.00 80.75 99 ASN A CA 1
ATOM 778 C C . ASN A 1 99 ? 14.587 -5.278 3.049 1.00 80.75 99 ASN A C 1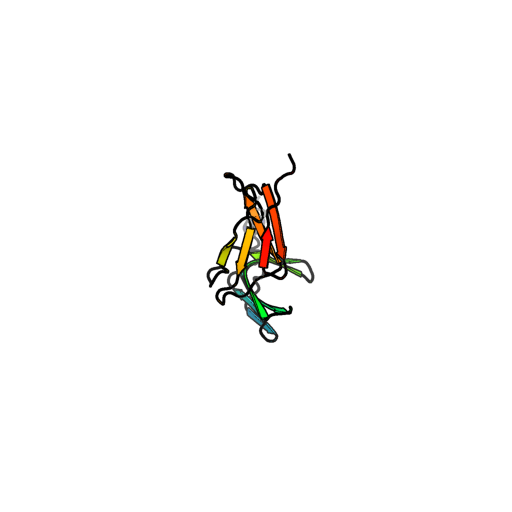
ATOM 780 O O . ASN A 1 99 ? 15.734 -4.915 3.297 1.00 80.75 99 ASN A O 1
ATOM 784 N N . ARG A 1 100 ? 14.288 -6.566 2.848 1.00 82.69 100 ARG A N 1
ATOM 785 C CA . ARG A 1 100 ? 15.242 -7.686 2.851 1.00 82.69 100 ARG A CA 1
ATOM 786 C C . ARG A 1 100 ? 15.752 -8.020 1.443 1.00 82.69 100 ARG A C 1
ATOM 788 O O . ARG A 1 100 ? 16.478 -8.998 1.280 1.00 82.69 100 ARG A O 1
ATOM 795 N N . ASN A 1 101 ? 15.423 -7.198 0.439 1.00 83.62 101 ASN A N 1
ATOM 796 C CA . ASN A 1 101 ? 15.830 -7.336 -0.962 1.00 83.62 101 ASN A CA 1
ATOM 797 C C . ASN A 1 101 ? 15.186 -8.539 -1.693 1.00 83.62 101 ASN A C 1
ATOM 799 O O . ASN A 1 101 ? 15.667 -8.938 -2.760 1.00 83.62 101 ASN A O 1
ATOM 803 N N . PHE A 1 102 ? 14.083 -9.091 -1.173 1.00 85.50 102 PHE A N 1
ATOM 804 C CA . PHE A 1 102 ? 13.277 -10.106 -1.859 1.00 85.50 102 PHE A CA 1
ATOM 805 C C . PHE A 1 102 ? 12.364 -9.474 -2.908 1.00 85.50 102 PHE A C 1
ATOM 807 O O . PHE A 1 102 ? 11.893 -8.355 -2.737 1.00 85.50 102 PHE A O 1
ATOM 814 N N . SER A 1 103 ? 12.118 -10.186 -4.011 1.00 90.31 103 SER A N 1
ATOM 815 C CA . SER A 1 103 ? 11.311 -9.667 -5.124 1.00 90.31 103 SER A CA 1
ATOM 816 C C . SER A 1 103 ? 9.817 -9.771 -4.813 1.00 90.31 103 SER A C 1
ATOM 818 O O . SER A 1 103 ? 9.382 -10.802 -4.308 1.00 90.31 103 SER A O 1
ATOM 820 N N . LEU A 1 104 ? 9.043 -8.726 -5.126 1.00 88.81 104 LEU A N 1
ATOM 821 C CA . LEU A 1 104 ? 7.619 -8.649 -4.780 1.00 88.81 104 LEU A CA 1
ATOM 822 C C . LEU A 1 104 ? 6.715 -8.733 -6.026 1.00 88.81 104 LEU A C 1
ATOM 824 O O . LEU A 1 104 ? 6.664 -7.759 -6.786 1.00 88.81 104 LEU A O 1
ATOM 828 N N . PRO A 1 105 ? 6.005 -9.857 -6.254 1.00 90.44 105 PRO A N 1
ATOM 829 C CA . PRO A 1 105 ? 5.023 -9.991 -7.331 1.00 90.44 105 PRO A CA 1
ATOM 830 C C . PRO A 1 105 ? 3.692 -9.297 -7.008 1.00 90.44 105 PRO A C 1
ATOM 832 O O . PRO A 1 105 ? 3.367 -9.051 -5.849 1.00 90.44 105 PRO A O 1
ATOM 835 N N . GLY A 1 106 ? 2.895 -9.003 -8.039 1.00 88.69 106 GLY A N 1
ATOM 836 C CA . GLY A 1 106 ? 1.532 -8.483 -7.877 1.00 88.69 106 GLY A CA 1
ATOM 837 C C . GLY A 1 106 ? 1.438 -7.025 -7.412 1.00 88.69 106 GLY A C 1
ATOM 838 O O . GLY A 1 106 ? 0.350 -6.568 -7.066 1.00 88.69 106 GLY A O 1
ATOM 839 N N . ILE A 1 107 ? 2.548 -6.284 -7.405 1.00 89.50 107 ILE A N 1
ATOM 840 C CA . ILE A 1 107 ? 2.578 -4.868 -7.031 1.00 89.50 107 ILE A CA 1
ATOM 841 C C . ILE A 1 107 ? 2.145 -4.017 -8.221 1.00 89.50 107 ILE A C 1
ATOM 843 O O . ILE A 1 107 ? 2.732 -4.124 -9.297 1.00 89.50 107 ILE A O 1
ATOM 847 N N . LEU A 1 108 ? 1.141 -3.159 -8.018 1.00 91.00 108 LEU A N 1
ATOM 848 C CA . LEU A 1 108 ? 0.711 -2.177 -9.011 1.00 91.00 108 LEU A CA 1
ATOM 849 C C . LEU A 1 108 ? 1.816 -1.139 -9.241 1.00 91.00 108 LEU A C 1
ATOM 851 O O . LEU A 1 108 ? 2.302 -0.503 -8.308 1.00 91.00 108 LEU A O 1
ATOM 855 N N . VAL A 1 109 ? 2.179 -0.954 -10.504 1.00 91.00 109 VAL A N 1
ATOM 856 C CA . VAL A 1 109 ? 3.144 0.037 -10.966 1.00 91.00 109 VAL A CA 1
ATOM 857 C C . VAL A 1 109 ? 2.462 0.907 -12.014 1.00 91.00 109 VAL A C 1
ATOM 859 O O . VAL A 1 109 ? 1.983 0.400 -13.030 1.00 91.00 109 VAL A O 1
ATOM 862 N N . GLU A 1 110 ? 2.436 2.219 -11.783 1.00 90.56 110 GLU A N 1
ATOM 863 C CA . GLU A 1 110 ? 1.773 3.193 -12.653 1.00 90.56 110 GLU A CA 1
ATOM 864 C C . GLU A 1 110 ? 2.746 4.265 -13.150 1.00 90.56 110 GLU A C 1
ATOM 866 O O . GLU A 1 110 ? 3.563 4.799 -12.401 1.00 90.56 110 GLU A O 1
ATOM 871 N N . LEU A 1 111 ? 2.628 4.603 -14.433 1.00 87.12 111 LEU A N 1
ATOM 872 C CA . LEU A 1 111 ? 3.251 5.772 -15.038 1.00 87.12 111 LEU A CA 1
ATOM 873 C C . LEU A 1 111 ? 2.237 6.911 -15.038 1.00 87.12 111 LEU A C 1
ATOM 875 O O . LEU A 1 111 ? 1.240 6.857 -15.760 1.00 87.12 111 LEU A O 1
ATOM 879 N N . LEU A 1 112 ? 2.509 7.948 -14.254 1.00 88.00 112 LEU A N 1
ATOM 880 C CA . LEU A 1 112 ? 1.658 9.128 -14.145 1.00 88.00 112 LEU A CA 1
ATOM 881 C C . LEU A 1 112 ? 2.222 10.278 -14.989 1.00 88.00 112 LEU A C 1
ATOM 883 O O . LEU A 1 112 ? 3.437 10.433 -15.117 1.00 88.00 112 LEU A O 1
ATOM 887 N N . ASN A 1 113 ? 1.347 11.105 -15.559 1.00 86.06 113 ASN A N 1
ATOM 888 C CA . ASN A 1 113 ? 1.752 12.402 -16.103 1.00 86.06 113 ASN A CA 1
ATOM 889 C C . ASN A 1 113 ? 1.914 13.449 -14.977 1.00 86.06 113 ASN A C 1
ATOM 891 O O . ASN A 1 113 ? 1.631 13.184 -13.810 1.00 86.06 113 ASN A O 1
ATOM 895 N N . SER A 1 114 ? 2.301 14.678 -15.332 1.00 89.81 114 SER A N 1
ATOM 896 C CA . SER A 1 114 ? 2.469 15.779 -14.367 1.00 89.81 114 SER A CA 1
ATOM 897 C C . SER A 1 114 ? 1.188 16.192 -13.630 1.00 89.81 114 SER A C 1
ATOM 899 O O . SER A 1 114 ? 1.278 16.817 -12.579 1.00 89.81 114 SER A O 1
ATOM 901 N N . SER A 1 115 ? 0.004 15.849 -14.149 1.00 90.88 115 SER A N 1
ATOM 902 C CA . SER A 1 115 ? -1.282 16.106 -13.490 1.00 90.88 115 SER A CA 1
ATOM 903 C C . SER A 1 115 ? -1.755 14.940 -12.611 1.00 90.88 115 SER A C 1
ATOM 905 O O . SER A 1 115 ? -2.888 14.971 -12.144 1.00 90.88 115 SER A O 1
ATOM 907 N N . GLY A 1 116 ? -0.949 13.884 -12.445 1.00 86.94 116 GLY A N 1
ATOM 908 C CA . GLY A 1 116 ? -1.308 12.688 -11.674 1.00 86.94 116 GLY A CA 1
ATOM 909 C C . GLY A 1 116 ? -2.227 11.699 -12.401 1.00 86.94 116 GLY A C 1
ATOM 910 O O . GLY A 1 116 ? -2.728 10.766 -11.786 1.00 86.94 116 GLY A O 1
ATOM 911 N N . LYS A 1 117 ? -2.467 11.872 -13.706 1.00 86.69 117 LYS A N 1
ATOM 912 C CA . LYS A 1 117 ? -3.263 10.934 -14.510 1.00 86.69 117 LYS A CA 1
ATOM 913 C C . LYS A 1 117 ? -2.408 9.739 -14.929 1.00 86.69 117 LYS A C 1
ATOM 915 O O . LYS A 1 117 ? -1.359 9.930 -15.548 1.00 86.69 117 LYS A O 1
ATOM 920 N N . THR A 1 118 ? -2.909 8.525 -14.702 1.00 88.75 118 THR A N 1
ATOM 921 C CA . THR A 1 118 ? -2.290 7.283 -15.186 1.00 88.75 118 THR A CA 1
ATOM 922 C C . THR A 1 118 ? -2.271 7.230 -16.715 1.00 88.75 118 THR A C 1
ATOM 924 O O . THR A 1 118 ? -3.309 7.292 -17.379 1.00 88.75 118 THR A O 1
ATOM 927 N N . LEU A 1 119 ? -1.067 7.132 -17.282 1.00 86.94 119 LEU A N 1
ATOM 928 C CA . LEU A 1 119 ? -0.802 6.950 -18.711 1.00 86.94 119 LEU A CA 1
ATOM 929 C C . LEU A 1 119 ? -0.712 5.467 -19.084 1.00 86.94 119 LEU A C 1
ATOM 931 O O . LEU A 1 119 ? -1.158 5.068 -20.158 1.00 86.94 119 LEU A O 1
ATOM 935 N N . HIS A 1 120 ? -0.113 4.664 -18.206 1.00 87.62 120 HIS A N 1
ATOM 936 C CA . HIS A 1 120 ? 0.024 3.219 -18.348 1.00 87.62 120 HIS A CA 1
ATOM 937 C C . HIS A 1 120 ? 0.277 2.592 -16.978 1.00 87.62 120 HIS A C 1
ATOM 939 O O . HIS A 1 120 ? 0.823 3.251 -16.096 1.00 87.62 120 HIS A O 1
ATOM 945 N N . GLY A 1 121 ? -0.057 1.318 -16.809 1.00 89.31 121 GLY A N 1
ATOM 946 C CA . GLY A 1 121 ? 0.250 0.595 -15.585 1.00 89.31 121 GLY A CA 1
ATOM 947 C C . GLY A 1 121 ? 0.047 -0.902 -15.735 1.00 89.31 121 GLY A C 1
ATOM 948 O O . GLY A 1 121 ? -0.511 -1.378 -16.725 1.00 89.31 121 GLY A O 1
ATOM 949 N N . GLY A 1 122 ? 0.523 -1.638 -14.744 1.00 91.00 122 GLY A N 1
ATOM 950 C CA . GLY A 1 122 ? 0.349 -3.078 -14.639 1.00 91.00 122 GLY A CA 1
ATOM 951 C C . GLY A 1 122 ? 0.901 -3.592 -13.320 1.00 91.00 122 GLY A C 1
ATOM 952 O O . GLY A 1 122 ? 1.234 -2.807 -12.436 1.00 91.00 122 GLY A O 1
ATOM 953 N N . VAL A 1 123 ? 0.970 -4.912 -13.177 1.00 92.06 123 VAL A N 1
ATOM 954 C CA . VAL A 1 123 ? 1.444 -5.561 -11.950 1.00 92.06 123 VAL A CA 1
ATOM 955 C C . VAL A 1 123 ? 2.791 -6.239 -12.168 1.00 92.06 123 VAL A C 1
ATOM 957 O O . VAL A 1 123 ? 3.054 -6.752 -13.258 1.00 92.06 123 VAL A O 1
ATOM 960 N N . THR A 1 124 ? 3.646 -6.239 -11.146 1.00 93.19 124 THR A N 1
ATOM 961 C CA . THR A 1 124 ? 4.933 -6.943 -11.187 1.00 93.19 124 THR A CA 1
ATOM 962 C C . THR A 1 124 ? 4.762 -8.455 -11.355 1.00 93.19 124 THR A C 1
ATOM 964 O O . THR A 1 124 ? 3.841 -9.062 -10.803 1.00 93.19 124 THR A O 1
ATOM 967 N N . ASP A 1 125 ? 5.667 -9.067 -12.119 1.00 92.56 125 ASP A N 1
ATOM 968 C CA . ASP A 1 125 ? 5.738 -10.515 -12.334 1.00 92.56 125 ASP A CA 1
ATOM 969 C C . ASP A 1 125 ? 6.332 -11.271 -11.125 1.00 92.56 125 ASP A C 1
ATOM 971 O O . ASP A 1 125 ? 6.637 -10.679 -10.088 1.00 92.56 125 ASP A O 1
ATOM 975 N N . SER A 1 126 ? 6.528 -12.590 -11.256 1.00 91.00 126 SER A N 1
ATOM 976 C CA . SER A 1 126 ? 7.124 -13.446 -10.215 1.00 91.00 126 SER A CA 1
ATOM 977 C C . SER A 1 126 ? 8.535 -13.029 -9.781 1.00 91.00 126 SER A C 1
ATOM 979 O O . SER A 1 126 ? 8.956 -13.363 -8.678 1.00 91.00 126 SER A O 1
ATOM 981 N N . ASP A 1 127 ? 9.261 -12.291 -10.624 1.00 91.06 127 ASP A N 1
ATOM 982 C CA . ASP A 1 127 ? 10.589 -11.746 -10.331 1.00 91.06 127 ASP A CA 1
ATOM 983 C C . ASP A 1 127 ? 10.525 -10.333 -9.725 1.00 91.06 127 ASP A C 1
ATOM 985 O O . ASP A 1 127 ? 11.563 -9.671 -9.563 1.00 91.06 127 ASP A O 1
ATOM 989 N N . GLY A 1 128 ? 9.322 -9.844 -9.414 1.00 91.44 128 GLY A N 1
ATOM 990 C CA . GLY A 1 128 ? 9.066 -8.491 -8.941 1.00 91.44 128 GLY A CA 1
ATOM 991 C C . GLY A 1 128 ? 9.350 -7.424 -9.994 1.00 91.44 128 GLY A C 1
ATOM 992 O O . GLY A 1 128 ? 9.633 -6.283 -9.628 1.00 91.44 128 GLY A O 1
ATOM 993 N N . LYS A 1 129 ? 9.343 -7.772 -11.287 1.00 93.12 129 LYS A N 1
ATOM 994 C CA . LYS A 1 129 ? 9.675 -6.855 -12.381 1.00 93.12 129 LYS A CA 1
ATOM 995 C C . LYS A 1 129 ? 8.425 -6.403 -13.123 1.00 93.12 129 LYS A C 1
ATOM 997 O O . LYS A 1 129 ? 7.479 -7.161 -13.307 1.00 93.12 129 LYS A O 1
ATOM 1002 N N . PHE A 1 130 ? 8.446 -5.169 -13.607 1.00 91.19 130 PHE A N 1
ATOM 1003 C CA . PHE A 1 130 ? 7.478 -4.655 -14.568 1.00 91.19 130 PHE A CA 1
ATOM 1004 C C . PHE A 1 130 ? 8.206 -3.837 -15.634 1.00 91.19 130 PHE A C 1
ATOM 1006 O O . PHE A 1 130 ? 9.080 -3.032 -15.315 1.00 91.19 130 PHE A O 1
ATOM 1013 N N . PHE A 1 131 ? 7.859 -4.040 -16.904 1.00 88.31 131 PHE A N 1
ATOM 1014 C CA . PHE A 1 131 ? 8.469 -3.325 -18.022 1.00 88.31 131 PHE A CA 1
ATOM 1015 C C . PHE A 1 131 ? 7.416 -2.530 -18.778 1.00 88.31 131 PHE A C 1
ATOM 1017 O O . PHE A 1 131 ? 6.479 -3.098 -19.343 1.00 88.31 131 PHE A O 1
ATOM 1024 N N . PHE A 1 132 ? 7.624 -1.219 -18.866 1.00 84.25 132 PHE A N 1
ATOM 1025 C CA . PHE A 1 132 ? 6.845 -0.367 -19.749 1.00 84.25 132 PHE A CA 1
ATOM 1026 C C . PHE A 1 132 ? 7.275 -0.631 -21.192 1.00 84.25 132 PHE A C 1
ATOM 1028 O O . PHE A 1 132 ? 8.371 -0.254 -21.616 1.00 84.25 132 PHE A O 1
ATOM 1035 N N . LYS A 1 133 ? 6.414 -1.309 -21.956 1.00 74.00 133 LYS A N 1
ATOM 1036 C CA . LYS A 1 133 ? 6.576 -1.428 -23.408 1.00 74.00 133 LYS A CA 1
ATOM 1037 C C . LYS A 1 133 ? 6.146 -0.113 -24.056 1.00 74.00 133 LYS A C 1
ATOM 1039 O O . LYS A 1 133 ? 5.123 0.457 -23.681 1.00 74.00 133 LYS A O 1
ATOM 1044 N N . LYS A 1 134 ? 6.919 0.356 -25.038 1.00 68.56 134 LYS A N 1
ATOM 1045 C CA . LYS A 1 134 ? 6.589 1.546 -25.831 1.00 68.56 134 LYS A CA 1
ATOM 1046 C C . LYS A 1 134 ? 5.164 1.432 -26.397 1.00 68.56 134 LYS A C 1
ATOM 1048 O O . LYS A 1 134 ? 4.769 0.374 -26.888 1.00 68.56 134 LYS A O 1
ATOM 1053 N N . ASN A 1 135 ? 4.429 2.544 -26.370 1.00 56.53 135 ASN A N 1
ATOM 1054 C CA . ASN A 1 135 ? 3.215 2.739 -27.159 1.00 56.53 135 ASN A CA 1
ATOM 1055 C C . ASN A 1 135 ? 3.591 2.575 -28.651 1.00 56.53 135 ASN A C 1
ATOM 1057 O O . ASN A 1 135 ? 4.462 3.317 -29.102 1.00 56.53 135 ASN A O 1
ATOM 1061 N N . PRO A 1 136 ? 3.022 1.626 -29.417 1.00 45.97 136 PRO A N 1
ATOM 1062 C CA . PRO A 1 136 ? 3.491 1.266 -30.764 1.00 45.97 136 PRO A CA 1
ATOM 1063 C C . PRO A 1 136 ? 3.198 2.318 -31.854 1.00 45.97 136 PRO A C 1
ATOM 1065 O O . PRO A 1 136 ? 3.044 1.956 -33.015 1.00 45.97 136 PRO A O 1
ATOM 1068 N N . LYS A 1 137 ? 3.102 3.603 -31.498 1.00 42.12 137 LYS A N 1
ATOM 1069 C CA . LYS A 1 137 ? 3.030 4.682 -32.483 1.00 42.12 137 LYS A CA 1
ATOM 1070 C C . LYS A 1 137 ? 4.391 4.919 -33.128 1.00 42.12 137 LYS A C 1
ATOM 1072 O O . LYS A 1 137 ? 5.400 4.998 -32.382 1.00 42.12 137 LYS A O 1
#

Mean predicted aligned error: 12.57 Å

Nearest PDB structures (foldseek):
  6tav-assembly1_D  TM=4.735E-01  e=5.431E+00  Homo sapiens
  6tav-assembly1_A  TM=3.421E-01  e=9.217E+00  Homo sapiens
  3nfg-assembly3_E  TM=1.934E-01  e=5.431E+00  Nakaseomyces glabratus
  3nff-assembly1_A  TM=2.272E-01  e=9.217E+00  Nakaseomyces glabratus
  7wj9-assembly1_A  TM=1.803E-01  e=8.742E+00  Lactococcus cremoris subsp. cremoris MG1363

Radius of gyration: 23.75 Å; Cα contacts (8 Å, |Δi|>4): 230; chains: 1; bounding box: 71×49×57 Å

Solvent-accessible surface area (backbone atoms only — not comparable to full-atom values): 8523 Å² total; per-residue (Å²): 143,80,78,72,72,68,70,66,75,69,74,74,80,71,78,78,77,73,73,83,62,60,70,49,76,49,73,57,94,83,27,38,42,34,30,50,96,62,27,40,36,40,36,35,69,43,92,62,102,54,93,43,72,54,68,47,32,22,44,66,46,78,59,86,96,40,78,49,70,54,66,57,86,60,88,65,93,64,68,46,80,43,84,41,81,38,96,45,98,78,30,52,26,39,34,35,22,43,86,86,70,46,57,38,51,71,43,81,45,72,45,58,50,98,86,69,49,75,76,48,69,52,55,19,38,88,74,3,36,40,71,54,74,67,76,93,120